Protein AF-A0A959C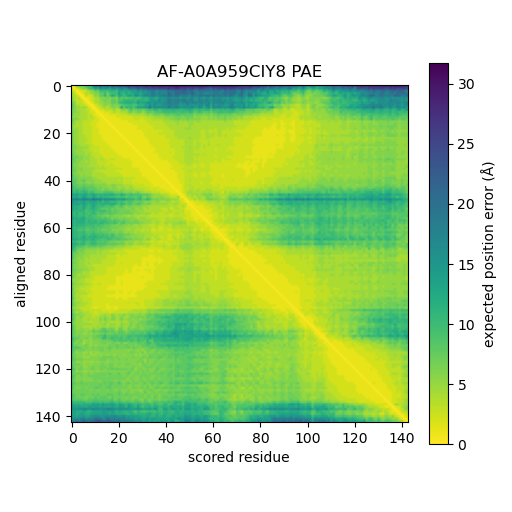IY8-F1 (afdb_monomer)

Radius of gyration: 21.18 Å; Cα contacts (8 Å, |Δi|>4): 101; chains: 1; bounding box: 53×30×53 Å

Secondary structure (DSSP, 8-state):
-HHHHHHTSS---HHHHHHHHHHHHHHHHHHHHHHHHHHHHHHHHTT--HHHHHHHHHH--TTTTT--HHHHHHHHHHHHHHHHHHHHHIIIIIS---HHHHH-SSSS--HHHHHHHHHHHHHHHHHHHHHHHHH-GGG----

pLDDT: mean 90.89, std 7.57, range [52.75, 98.38]

Solvent-accessible surface area (backbone atoms only — not comparable to full-atom values): 8042 Å² total; per-residue (Å²): 122,72,70,67,56,61,71,64,57,50,60,76,58,69,66,59,54,56,52,40,53,53,46,22,53,52,23,26,57,59,23,36,46,66,36,54,51,52,52,53,53,34,28,58,76,68,68,55,54,73,66,60,52,52,53,33,70,75,67,65,50,46,64,86,47,68,44,56,66,71,57,53,52,54,34,57,49,35,14,57,53,32,18,51,49,38,43,52,50,35,38,45,67,75,23,59,35,56,72,45,74,75,77,36,100,48,102,62,84,60,62,68,60,51,51,49,53,49,52,52,51,50,51,51,52,52,49,52,51,52,51,50,39,73,75,45,56,86,82,66,75,94,127

Structure (mmCIF, N/CA/C/O backbone):
data_AF-A0A959CIY8-F1
#
_entry.id   AF-A0A959CIY8-F1
#
loop_
_atom_site.group_PDB
_atom_site.id
_atom_site.type_symbol
_atom_site.label_atom_id
_atom_site.label_alt_id
_atom_site.label_comp_id
_atom_site.label_asym_id
_atom_site.label_entity_id
_atom_site.label_seq_id
_atom_site.pdbx_PDB_ins_code
_atom_site.Cartn_x
_atom_site.Cartn_y
_atom_site.Cartn_z
_atom_site.occupancy
_atom_site.B_iso_or_equiv
_atom_site.auth_seq_id
_atom_site.auth_comp_id
_atom_site.auth_asym_id
_atom_site.auth_atom_id
_atom_site.pdbx_PDB_model_num
ATOM 1 N N . MET A 1 1 ? -28.959 3.641 19.269 1.00 52.75 1 MET A N 1
ATOM 2 C CA . MET A 1 1 ? -27.930 4.113 20.223 1.00 52.75 1 MET A CA 1
ATOM 3 C C . MET A 1 1 ? -26.575 3.395 20.092 1.00 52.75 1 MET A C 1
ATOM 5 O O . MET A 1 1 ? -25.567 4.044 20.314 1.00 52.75 1 MET A O 1
ATOM 9 N N . ALA A 1 2 ? -26.494 2.137 19.624 1.00 68.50 2 ALA A N 1
ATOM 10 C CA . ALA A 1 2 ? -25.231 1.369 19.572 1.00 68.50 2 ALA A CA 1
ATOM 11 C C . ALA A 1 2 ? -24.117 1.886 18.616 1.00 68.50 2 ALA A C 1
ATOM 13 O O . ALA A 1 2 ? -22.948 1.572 18.821 1.00 68.50 2 ALA A O 1
ATOM 14 N N . PHE A 1 3 ? -24.437 2.670 17.576 1.00 68.19 3 PHE A N 1
ATOM 15 C CA . PHE A 1 3 ? -23.444 3.127 16.583 1.00 68.19 3 PHE A CA 1
ATOM 16 C C . PHE A 1 3 ? -22.466 4.178 17.142 1.00 68.19 3 PHE A C 1
ATOM 18 O O . PHE A 1 3 ? -21.256 4.058 16.966 1.00 68.19 3 PHE A O 1
ATOM 25 N N . PHE A 1 4 ? -22.970 5.177 17.875 1.00 77.56 4 PHE A N 1
ATOM 26 C CA . PHE A 1 4 ? -22.129 6.223 18.474 1.00 77.56 4 PHE A CA 1
ATOM 27 C C . PHE A 1 4 ? -21.267 5.698 19.630 1.00 77.56 4 PHE A C 1
ATOM 29 O O . PHE A 1 4 ? -20.167 6.195 19.864 1.00 77.56 4 PHE A O 1
ATOM 36 N N . GLU A 1 5 ? -21.728 4.659 20.327 1.00 76.31 5 GLU A N 1
ATOM 37 C CA . GLU A 1 5 ? -20.948 3.986 21.369 1.00 76.31 5 GLU A CA 1
ATOM 38 C C . GLU A 1 5 ? -19.750 3.228 20.792 1.00 76.31 5 GLU A C 1
ATOM 40 O O . GLU A 1 5 ? -18.672 3.252 21.384 1.00 76.31 5 GLU A O 1
ATOM 45 N N . ALA A 1 6 ? -19.901 2.606 19.617 1.00 74.31 6 ALA A N 1
ATOM 46 C CA . ALA A 1 6 ? -18.798 1.933 18.936 1.00 74.31 6 ALA A CA 1
ATOM 47 C C . ALA A 1 6 ? -17.659 2.910 18.588 1.00 74.31 6 ALA A C 1
ATOM 49 O O . ALA A 1 6 ? -16.490 2.589 18.800 1.00 74.31 6 ALA A O 1
ATOM 50 N N . ALA A 1 7 ? -17.993 4.132 18.155 1.00 75.50 7 ALA A N 1
ATOM 51 C CA . ALA A 1 7 ? -17.011 5.169 17.831 1.00 75.50 7 ALA A CA 1
ATOM 52 C C . ALA A 1 7 ? -16.185 5.632 19.049 1.00 75.50 7 ALA A C 1
ATOM 54 O O . ALA A 1 7 ? -15.013 5.978 18.908 1.00 75.50 7 ALA A O 1
ATOM 55 N N . ARG A 1 8 ? -16.767 5.596 20.256 1.00 80.12 8 ARG A N 1
ATOM 56 C CA . ARG A 1 8 ? -16.107 6.023 21.505 1.00 80.12 8 ARG A CA 1
ATOM 57 C C . ARG A 1 8 ? -15.214 4.955 22.142 1.00 80.12 8 ARG A C 1
ATOM 59 O O . ARG A 1 8 ? -14.574 5.239 23.150 1.00 80.12 8 ARG A O 1
ATOM 66 N N . ARG A 1 9 ? -15.140 3.743 21.582 1.00 83.38 9 ARG A N 1
ATOM 67 C CA . ARG A 1 9 ? -14.285 2.662 22.107 1.00 83.38 9 ARG A CA 1
ATOM 68 C C . ARG A 1 9 ? -12.801 2.970 21.921 1.00 83.38 9 ARG A C 1
ATOM 70 O O . ARG A 1 9 ? -12.432 3.575 20.919 1.00 83.38 9 ARG A O 1
ATOM 77 N N . GLY A 1 10 ? -11.958 2.503 22.838 1.00 85.44 10 GLY A N 1
ATOM 78 C CA . GLY A 1 10 ? -10.508 2.729 22.805 1.00 85.44 10 GLY A CA 1
ATOM 79 C C . GLY A 1 10 ? -10.105 4.166 23.145 1.00 85.44 10 GLY A C 1
ATOM 80 O O . GLY A 1 10 ? -10.934 4.987 23.538 1.00 85.44 10 GLY A O 1
ATOM 81 N N . ASP A 1 11 ? -8.820 4.469 22.986 1.00 89.38 11 ASP A N 1
ATOM 82 C CA . ASP A 1 11 ? -8.289 5.811 23.209 1.00 89.38 11 ASP A CA 1
ATOM 83 C C . ASP A 1 11 ? -8.420 6.660 21.941 1.00 89.38 11 ASP A C 1
ATOM 85 O O . ASP A 1 11 ? -7.862 6.349 20.884 1.00 89.38 11 ASP A O 1
ATOM 89 N N . ASN A 1 12 ? -9.188 7.741 22.060 1.00 89.94 12 ASN A N 1
ATOM 90 C CA . ASN A 1 12 ? -9.534 8.637 20.966 1.00 89.94 12 ASN A CA 1
ATOM 91 C C . ASN A 1 12 ? -8.913 10.032 21.131 1.00 89.94 12 ASN A C 1
ATOM 93 O O . ASN A 1 12 ? -9.428 10.995 20.564 1.00 89.94 12 ASN A O 1
ATOM 97 N N . ALA A 1 13 ? -7.821 10.166 21.893 1.00 94.31 13 ALA A N 1
ATOM 98 C CA . ALA A 1 13 ? -7.086 11.423 21.972 1.00 94.31 13 ALA A CA 1
ATOM 99 C C . ALA A 1 13 ? -6.656 11.894 20.569 1.00 94.31 13 ALA A C 1
ATOM 101 O O . ALA A 1 13 ? -6.005 11.155 19.829 1.00 94.31 13 ALA A O 1
ATOM 102 N N . PHE A 1 14 ? -6.995 13.138 20.211 1.00 94.00 14 PHE A N 1
ATOM 103 C CA . PHE A 1 14 ? -6.765 13.702 18.873 1.00 94.00 14 PHE A CA 1
ATOM 104 C C . PHE A 1 14 ? -5.316 13.529 18.387 1.00 94.00 14 PHE A C 1
ATOM 106 O O . PHE A 1 14 ? -5.079 13.107 17.259 1.00 94.00 14 PHE A O 1
ATOM 113 N N . PHE A 1 15 ? -4.337 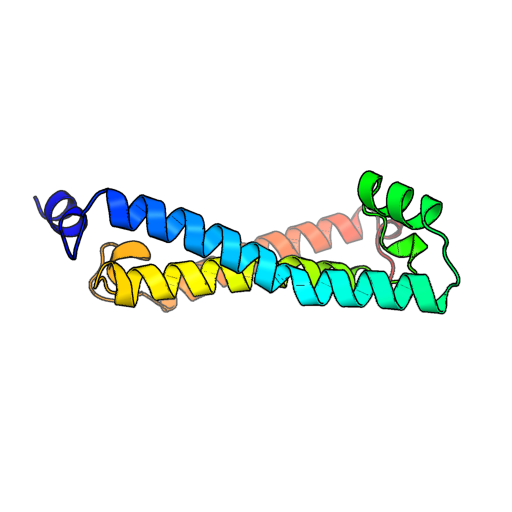13.764 19.264 1.00 96.19 15 PHE A N 1
ATOM 114 C CA . PHE A 1 15 ? -2.921 13.633 18.917 1.00 96.19 15 PHE A CA 1
ATOM 115 C C . PHE A 1 15 ? -2.522 12.209 18.484 1.00 96.19 15 PHE A C 1
ATOM 117 O O . PHE A 1 15 ? -1.646 12.056 17.637 1.00 96.19 15 PHE A O 1
ATOM 124 N N . LYS A 1 16 ? -3.190 11.157 18.983 1.00 95.50 16 LYS A N 1
ATOM 125 C CA . LYS A 1 16 ? -2.925 9.773 18.547 1.00 95.50 16 LYS A CA 1
ATOM 126 C C . LYS A 1 16 ? -3.305 9.543 17.086 1.00 95.50 16 LYS A C 1
ATOM 128 O O . LYS A 1 16 ? -2.641 8.767 16.404 1.00 95.50 16 LYS A O 1
ATOM 133 N N . TYR A 1 17 ? -4.315 10.252 16.584 1.00 95.38 17 TYR A N 1
ATOM 134 C CA . TYR A 1 17 ? -4.662 10.224 15.163 1.00 95.38 17 TYR A CA 1
ATOM 135 C C . TYR A 1 17 ? -3.583 10.894 14.316 1.00 95.38 17 TYR A C 1
ATOM 137 O O . TYR A 1 17 ? -3.165 10.321 13.315 1.00 95.38 17 TYR A O 1
ATOM 145 N N . VAL A 1 18 ? -3.073 12.052 14.749 1.00 97.88 18 VAL A N 1
ATOM 146 C CA . VAL A 1 18 ? -1.946 12.724 14.078 1.00 97.88 18 VAL A CA 1
ATOM 147 C C . VAL A 1 18 ? -0.720 11.808 14.046 1.00 97.88 18 VAL A C 1
ATOM 149 O O . VAL A 1 18 ? -0.140 11.595 12.985 1.00 97.88 18 VAL A O 1
ATOM 152 N N . LEU A 1 19 ? -0.372 11.197 15.182 1.00 97.75 19 LEU A N 1
ATOM 153 C CA . LEU A 1 19 ? 0.741 10.252 15.268 1.00 97.75 19 LEU A CA 1
ATOM 154 C C . LEU A 1 19 ? 0.534 9.031 14.360 1.00 97.75 19 LEU A C 1
ATOM 156 O O . LEU A 1 19 ? 1.473 8.606 13.697 1.00 97.75 19 LEU A O 1
ATOM 160 N N . THR A 1 20 ? -0.687 8.496 14.291 1.00 97.44 20 THR A N 1
ATOM 161 C CA . THR A 1 20 ? -1.022 7.379 13.394 1.00 97.44 20 THR A CA 1
ATOM 162 C C . THR A 1 20 ? -0.853 7.767 11.930 1.00 97.44 20 THR A C 1
ATOM 164 O O . THR A 1 20 ? -0.257 7.008 11.176 1.00 97.44 20 THR A O 1
ATOM 167 N N . ILE A 1 21 ? -1.322 8.949 11.520 1.00 98.06 21 ILE A N 1
ATOM 168 C CA . ILE A 1 21 ? -1.155 9.436 10.143 1.00 98.06 21 ILE A CA 1
ATOM 169 C C . ILE A 1 21 ? 0.333 9.532 9.792 1.00 98.06 21 ILE A C 1
ATOM 171 O O . ILE A 1 21 ? 0.754 9.007 8.763 1.00 98.06 21 ILE A O 1
ATOM 175 N N . LEU A 1 22 ? 1.141 10.134 10.670 1.00 98.38 22 LEU A N 1
ATOM 176 C CA . LEU A 1 22 ? 2.589 10.229 10.469 1.00 98.38 22 LEU A CA 1
ATOM 177 C C . LEU A 1 22 ? 3.245 8.845 10.397 1.00 98.38 22 LEU A C 1
ATOM 179 O O . LEU A 1 22 ? 4.052 8.595 9.506 1.00 98.38 22 LEU A O 1
ATOM 183 N N . ALA A 1 23 ? 2.868 7.924 11.285 1.00 98.25 23 ALA A N 1
ATOM 184 C CA . ALA A 1 23 ? 3.387 6.562 11.281 1.00 98.25 23 ALA A CA 1
ATOM 185 C C . ALA A 1 23 ? 3.037 5.818 9.983 1.00 98.25 23 ALA A C 1
ATOM 187 O O . ALA A 1 23 ? 3.900 5.162 9.408 1.00 98.25 23 ALA A O 1
ATOM 188 N N . VAL A 1 24 ? 1.805 5.946 9.484 1.00 98.31 24 VAL A N 1
ATOM 189 C CA . VAL A 1 24 ? 1.366 5.319 8.227 1.00 98.31 24 VAL A CA 1
ATOM 190 C C . VAL A 1 24 ? 2.142 5.870 7.031 1.00 98.31 24 VAL A C 1
ATOM 192 O O . VAL A 1 24 ? 2.570 5.088 6.184 1.00 98.31 24 VAL A O 1
ATOM 195 N N . ILE A 1 25 ? 2.382 7.184 6.987 1.00 98.31 25 ILE A N 1
ATOM 196 C CA . ILE A 1 25 ? 3.221 7.813 5.957 1.00 98.31 25 ILE A CA 1
ATOM 197 C C . ILE A 1 25 ? 4.641 7.231 5.999 1.00 98.31 25 ILE A C 1
ATOM 199 O O . ILE A 1 25 ? 5.163 6.811 4.968 1.00 98.31 25 ILE A O 1
ATOM 203 N N . LEU A 1 26 ? 5.248 7.126 7.186 1.00 98.31 26 LEU A N 1
ATOM 204 C CA . LEU A 1 26 ? 6.562 6.492 7.345 1.00 98.31 26 LEU A CA 1
ATOM 205 C C . LEU A 1 26 ? 6.543 5.017 6.918 1.00 98.31 26 LEU A C 1
ATOM 207 O O . LEU A 1 26 ? 7.464 4.559 6.248 1.00 98.31 26 LEU A O 1
ATOM 211 N N . GLY A 1 27 ? 5.477 4.287 7.247 1.00 98.19 27 GLY A N 1
ATOM 212 C CA . GLY A 1 27 ? 5.261 2.912 6.803 1.00 98.19 27 GLY A CA 1
ATOM 213 C C . GLY A 1 27 ? 5.226 2.783 5.282 1.00 98.19 27 GLY A C 1
ATOM 214 O O . GLY A 1 27 ? 5.861 1.883 4.735 1.00 98.19 27 GLY A O 1
ATOM 215 N N . ALA A 1 28 ? 4.550 3.705 4.592 1.00 97.88 28 ALA A N 1
ATOM 216 C CA . ALA A 1 28 ? 4.518 3.743 3.133 1.00 97.88 28 ALA A CA 1
ATOM 217 C C . ALA A 1 28 ? 5.924 3.932 2.542 1.00 97.88 28 ALA A C 1
ATOM 219 O O . ALA A 1 28 ? 6.308 3.179 1.648 1.00 97.88 28 ALA A O 1
ATOM 220 N N . PHE A 1 29 ? 6.716 4.865 3.086 1.00 97.50 29 PHE A N 1
ATOM 221 C CA . PHE A 1 29 ? 8.105 5.074 2.659 1.00 97.50 29 PHE A CA 1
ATOM 222 C C . PHE A 1 29 ? 8.980 3.839 2.895 1.00 97.50 29 PHE A C 1
ATOM 224 O O . PHE A 1 29 ? 9.737 3.447 2.011 1.00 97.50 29 PHE A O 1
ATOM 231 N N . ILE A 1 30 ? 8.841 3.175 4.048 1.00 97.62 30 ILE A N 1
ATOM 232 C CA . ILE A 1 30 ? 9.551 1.918 4.330 1.00 97.62 30 ILE A CA 1
ATOM 233 C C . ILE A 1 30 ? 9.162 0.844 3.305 1.00 97.62 30 ILE A C 1
ATOM 235 O O . ILE A 1 30 ? 10.029 0.156 2.770 1.00 97.62 30 ILE A O 1
ATOM 239 N N . GLY A 1 31 ? 7.873 0.719 2.984 1.00 97.31 31 GLY A N 1
ATOM 240 C CA . GLY A 1 31 ? 7.394 -0.244 1.993 1.00 97.31 31 GLY A CA 1
ATOM 241 C C . GLY A 1 31 ? 7.826 0.058 0.554 1.00 97.31 31 GLY A C 1
ATOM 242 O O . GLY A 1 31 ? 7.818 -0.850 -0.271 1.00 97.31 31 GLY A O 1
ATOM 243 N N . GLN A 1 32 ? 8.244 1.291 0.247 1.00 96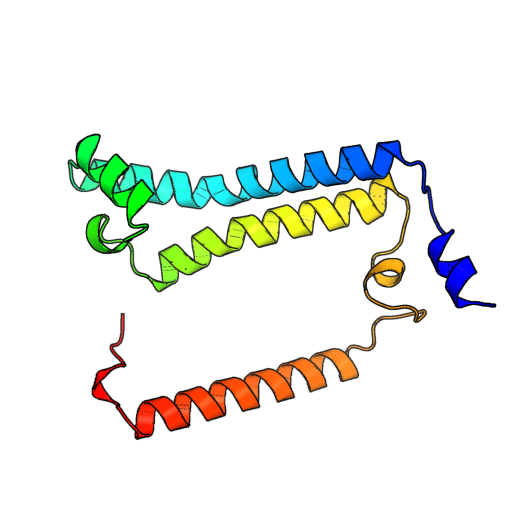.50 32 GLN A N 1
ATOM 244 C CA . GLN A 1 32 ? 8.827 1.656 -1.052 1.00 96.50 32 GLN A CA 1
ATOM 245 C C . GLN A 1 32 ? 10.315 1.297 -1.177 1.00 96.50 32 GLN A C 1
ATOM 247 O O . GLN A 1 32 ? 10.830 1.242 -2.295 1.00 96.50 32 GLN A O 1
ATOM 252 N N . VAL A 1 33 ? 11.016 1.009 -0.073 1.00 97.19 33 VAL A N 1
ATOM 253 C CA . VAL A 1 33 ? 12.456 0.691 -0.091 1.00 97.19 33 VAL A CA 1
ATOM 254 C C . VAL A 1 33 ? 12.802 -0.456 -1.057 1.00 97.19 33 VAL A C 1
ATOM 256 O O . VAL A 1 33 ? 13.731 -0.279 -1.848 1.00 97.19 33 VAL A O 1
ATOM 259 N N . PRO A 1 34 ? 12.074 -1.594 -1.093 1.00 96.81 34 PRO A N 1
ATOM 260 C CA . PRO A 1 34 ? 12.358 -2.667 -2.048 1.00 96.81 34 PRO A CA 1
ATOM 261 C C . PRO A 1 34 ? 12.282 -2.220 -3.514 1.00 96.81 34 PRO A C 1
ATOM 263 O O . PRO A 1 34 ? 13.131 -2.610 -4.315 1.00 96.81 34 PRO A O 1
ATOM 266 N N . LEU A 1 35 ? 11.308 -1.370 -3.860 1.00 95.31 35 LEU A N 1
ATOM 267 C CA . LEU A 1 35 ? 11.182 -0.807 -5.205 1.00 95.31 35 LEU A CA 1
ATOM 268 C C . LEU A 1 35 ? 12.374 0.104 -5.533 1.00 95.31 35 LEU A C 1
ATOM 270 O O . LEU A 1 35 ? 12.979 -0.045 -6.592 1.00 95.31 35 LEU A O 1
ATOM 274 N N . GLY A 1 36 ? 12.759 0.995 -4.614 1.00 93.56 36 GLY A N 1
ATOM 275 C CA . GLY A 1 36 ? 13.915 1.882 -4.795 1.00 93.56 36 GLY A CA 1
ATOM 276 C C . GLY A 1 36 ? 15.238 1.122 -4.964 1.00 93.56 36 GLY A C 1
ATOM 277 O O . GLY A 1 36 ? 16.074 1.482 -5.798 1.00 93.56 36 GLY A O 1
ATOM 278 N N . ILE A 1 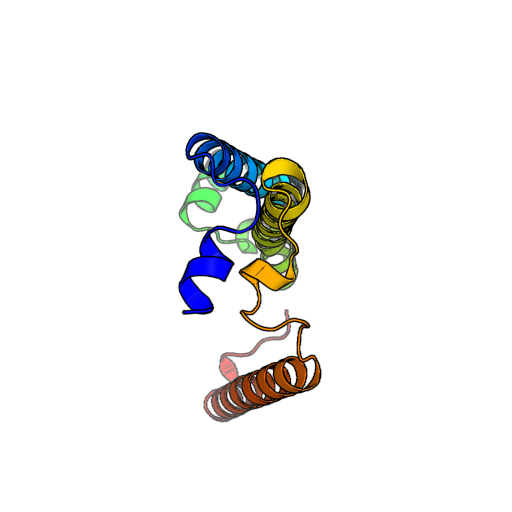37 ? 15.414 0.016 -4.235 1.00 94.81 37 ILE A N 1
ATOM 279 C CA . ILE A 1 37 ? 16.560 -0.886 -4.414 1.00 94.81 37 ILE A CA 1
ATOM 280 C C . ILE A 1 37 ? 16.510 -1.545 -5.798 1.00 94.81 37 ILE A C 1
ATOM 282 O O . ILE A 1 37 ? 17.514 -1.555 -6.506 1.00 94.81 37 ILE A O 1
ATOM 286 N N . ALA A 1 38 ? 15.355 -2.067 -6.217 1.00 94.50 38 ALA A N 1
ATOM 287 C CA . ALA A 1 38 ? 15.219 -2.710 -7.523 1.00 94.50 38 ALA A CA 1
ATOM 288 C C . ALA A 1 38 ? 15.526 -1.744 -8.679 1.00 94.50 38 ALA A C 1
ATOM 290 O O . ALA A 1 38 ? 16.272 -2.104 -9.588 1.00 94.50 38 ALA A O 1
ATOM 291 N N . VAL A 1 39 ? 15.016 -0.511 -8.606 1.00 93.25 39 VAL A N 1
ATOM 292 C CA . VAL A 1 39 ? 15.273 0.556 -9.586 1.00 93.25 39 VAL A CA 1
ATOM 293 C C . VAL A 1 39 ? 16.757 0.916 -9.635 1.00 93.25 39 VAL A C 1
ATOM 295 O O . VAL A 1 39 ? 17.349 0.924 -10.713 1.00 93.25 39 VAL A O 1
ATOM 298 N N . SER A 1 40 ? 17.387 1.162 -8.483 1.00 91.50 40 SER A N 1
ATOM 299 C CA . SER A 1 40 ? 18.800 1.566 -8.440 1.00 91.50 40 SER A CA 1
ATOM 300 C C . SER A 1 40 ? 19.741 0.464 -8.941 1.00 91.50 40 SER A C 1
ATOM 302 O O . SER A 1 40 ? 20.654 0.740 -9.720 1.00 91.50 40 SER A O 1
ATOM 304 N N . LEU A 1 41 ? 19.486 -0.799 -8.583 1.00 92.81 41 LEU A N 1
ATOM 305 C CA . LEU A 1 41 ? 20.247 -1.940 -9.098 1.00 92.81 41 LEU A CA 1
ATOM 306 C C . LEU A 1 41 ? 20.021 -2.161 -10.598 1.00 92.81 41 LEU A C 1
ATOM 308 O O . LEU A 1 41 ? 20.969 -2.490 -11.311 1.00 92.81 41 LEU A O 1
ATOM 312 N N . ALA A 1 42 ? 18.788 -2.002 -11.085 1.00 92.06 42 ALA A N 1
ATOM 313 C CA . ALA A 1 42 ? 18.475 -2.133 -12.505 1.00 92.06 42 ALA A CA 1
ATOM 314 C C . ALA A 1 42 ? 19.175 -1.050 -13.340 1.00 92.06 42 ALA A C 1
ATOM 316 O O . ALA A 1 42 ? 19.779 -1.368 -14.366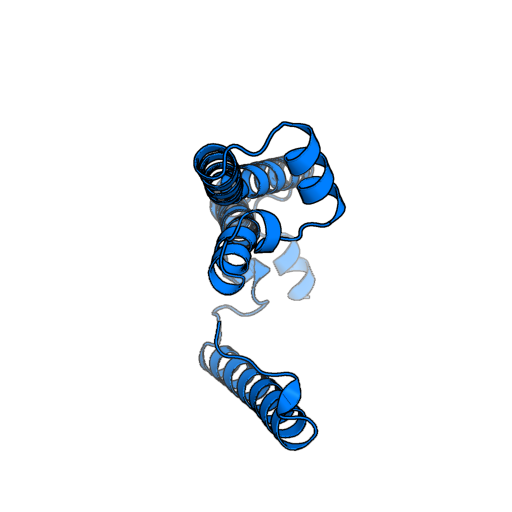 1.00 92.06 42 ALA A O 1
ATOM 317 N N . ALA A 1 43 ? 19.173 0.195 -12.858 1.00 91.19 43 ALA A N 1
ATOM 318 C CA . ALA A 1 43 ? 19.872 1.305 -13.493 1.00 91.19 43 ALA A CA 1
ATOM 319 C C . ALA A 1 43 ? 21.393 1.097 -13.512 1.00 91.19 43 ALA A C 1
ATOM 321 O O . ALA A 1 43 ? 22.015 1.206 -14.569 1.00 91.19 43 ALA A O 1
ATOM 322 N N . ALA A 1 44 ? 21.985 0.699 -12.379 1.00 90.50 44 ALA A N 1
ATOM 323 C CA . ALA A 1 44 ? 23.418 0.428 -12.280 1.00 90.50 44 ALA A CA 1
ATOM 324 C C . ALA A 1 44 ? 23.867 -0.707 -13.217 1.00 90.50 44 ALA A C 1
ATOM 326 O O . ALA A 1 44 ? 24.873 -0.574 -13.910 1.00 90.50 44 ALA A O 1
ATOM 327 N N . LYS A 1 45 ? 23.102 -1.806 -13.296 1.00 90.50 45 LYS A N 1
ATOM 328 C CA . LYS A 1 45 ? 23.398 -2.936 -14.199 1.00 90.50 45 LYS A CA 1
ATOM 329 C C . LYS A 1 45 ? 23.377 -2.551 -15.677 1.00 90.50 45 LYS A C 1
ATOM 331 O O . LYS A 1 45 ? 24.069 -3.178 -16.472 1.00 90.50 45 LYS A O 1
ATOM 336 N N . ARG A 1 46 ? 22.573 -1.553 -16.040 1.00 89.06 46 ARG A N 1
ATOM 337 C CA . ARG A 1 46 ? 22.432 -1.052 -17.412 1.00 89.06 46 ARG A CA 1
ATOM 338 C C . ARG A 1 46 ? 23.351 0.133 -17.720 1.00 89.06 46 ARG A C 1
ATOM 340 O O . ARG A 1 46 ? 23.351 0.604 -18.850 1.00 89.06 46 ARG A O 1
ATOM 347 N N . GLY A 1 47 ? 24.131 0.603 -16.742 1.00 88.00 47 GLY A N 1
ATOM 348 C CA . GLY A 1 47 ? 24.998 1.771 -16.900 1.00 88.00 47 GLY A CA 1
ATOM 349 C C . GLY A 1 47 ? 24.223 3.070 -17.134 1.00 88.00 47 GLY A C 1
ATOM 350 O O . GLY A 1 47 ? 24.748 3.983 -17.767 1.00 88.00 47 GLY A O 1
ATOM 351 N N . LEU A 1 48 ? 22.973 3.147 -16.665 1.00 86.94 48 LEU A N 1
ATOM 352 C CA . LEU A 1 48 ? 22.134 4.329 -16.841 1.00 86.94 48 LEU A CA 1
ATOM 353 C C . LEU A 1 48 ? 22.645 5.479 -15.967 1.00 86.94 48 LEU A C 1
ATOM 355 O O . LEU A 1 48 ? 22.892 5.310 -14.771 1.00 86.94 48 LEU A O 1
ATOM 359 N N . GLY A 1 49 ? 22.809 6.648 -16.586 1.00 85.69 49 GLY A N 1
ATOM 360 C CA . GLY A 1 49 ? 23.214 7.873 -15.905 1.00 85.69 49 GLY A CA 1
ATOM 361 C C . GLY A 1 49 ? 22.066 8.543 -15.132 1.00 85.69 49 GLY A C 1
ATOM 362 O O . GLY A 1 49 ? 20.916 8.106 -15.217 1.00 85.69 49 GLY A O 1
ATOM 363 N N . PRO A 1 50 ? 22.355 9.640 -14.407 1.00 84.19 50 PRO A N 1
ATOM 364 C CA . PRO A 1 50 ? 21.352 10.389 -13.647 1.00 84.19 50 PRO A CA 1
ATOM 365 C C . PRO A 1 50 ? 20.184 10.899 -14.502 1.00 84.19 50 PRO A C 1
ATOM 367 O O . PRO A 1 50 ? 19.059 10.942 -14.021 1.00 84.19 50 PRO A O 1
ATOM 370 N N . GLU A 1 51 ? 20.433 11.235 -15.770 1.00 85.62 51 GLU A N 1
ATOM 371 C CA . GLU A 1 51 ? 19.407 11.731 -16.697 1.00 85.62 51 GLU A CA 1
ATOM 372 C C . GLU A 1 51 ? 18.311 10.689 -16.958 1.00 85.62 51 GLU A C 1
ATOM 374 O O . GLU A 1 51 ? 17.129 10.990 -16.825 1.00 85.62 51 GLU A O 1
ATOM 379 N N . ALA A 1 52 ? 18.694 9.432 -17.200 1.00 81.94 52 ALA A N 1
ATOM 380 C CA . ALA A 1 52 ? 17.746 8.336 -17.403 1.00 81.94 52 ALA A CA 1
ATOM 381 C C . ALA A 1 52 ? 16.942 8.005 -16.130 1.00 81.94 52 ALA A C 1
ATOM 383 O O . ALA A 1 52 ? 15.815 7.520 -16.206 1.00 81.94 52 ALA A O 1
ATOM 384 N N . LEU A 1 53 ? 17.499 8.274 -14.942 1.00 84.81 53 LEU A N 1
ATOM 385 C CA . LEU A 1 53 ? 16.766 8.141 -13.681 1.00 84.81 53 LEU A CA 1
ATOM 386 C C . LEU A 1 53 ? 15.747 9.267 -13.479 1.00 84.81 53 LEU A C 1
ATOM 388 O O . LEU A 1 53 ? 14.692 9.010 -12.904 1.00 84.81 53 LEU A O 1
ATOM 392 N N . LEU A 1 54 ? 16.045 10.486 -13.938 1.00 86.94 54 LEU A N 1
ATOM 393 C CA . LEU A 1 54 ? 15.093 11.599 -13.920 1.00 86.94 54 LEU A CA 1
ATOM 394 C C . LEU A 1 54 ? 13.938 11.338 -14.892 1.00 86.94 54 LEU A C 1
ATOM 396 O O . LEU A 1 54 ? 12.781 11.447 -14.500 1.00 86.94 54 LEU A O 1
ATOM 400 N N . GLU A 1 55 ? 14.240 10.883 -16.109 1.00 85.62 55 GLU A N 1
ATOM 401 C CA . GLU A 1 55 ? 13.221 10.496 -17.092 1.00 85.62 55 GLU A CA 1
ATOM 402 C C . GLU A 1 55 ? 12.340 9.346 -16.576 1.00 85.62 55 GLU A C 1
ATOM 404 O O . GLU A 1 55 ? 11.115 9.371 -16.719 1.00 85.62 55 GLU A O 1
ATOM 409 N N . PHE A 1 56 ? 12.935 8.358 -15.898 1.00 88.12 56 PHE A N 1
ATOM 410 C CA . PHE A 1 56 ? 12.175 7.310 -15.220 1.00 88.12 56 PHE A CA 1
ATOM 411 C C . PHE A 1 56 ? 11.276 7.867 -14.103 1.00 88.12 56 PHE A C 1
ATOM 413 O O . PHE A 1 56 ? 10.151 7.405 -13.951 1.00 88.12 56 PHE A O 1
ATOM 420 N N . GLN A 1 57 ? 11.729 8.850 -13.322 1.00 87.25 57 GLN A N 1
ATOM 421 C CA . GLN A 1 57 ? 10.902 9.457 -12.270 1.00 87.25 57 GLN A CA 1
ATOM 422 C C . GLN A 1 57 ? 9.700 10.228 -12.831 1.00 87.25 57 GLN A C 1
ATOM 424 O O . GLN A 1 57 ? 8.655 10.264 -12.183 1.00 87.25 57 GLN A O 1
ATOM 429 N N . GLU A 1 58 ? 9.828 10.820 -14.018 1.00 88.00 58 GLU A N 1
ATOM 430 C CA . GLU A 1 58 ? 8.738 11.542 -14.682 1.00 88.00 58 GLU A CA 1
ATOM 431 C C . GLU A 1 58 ? 7.751 10.599 -15.380 1.00 88.00 58 GLU A C 1
ATOM 433 O O . GLU A 1 58 ? 6.537 10.779 -15.277 1.00 88.00 58 GLU A O 1
ATOM 438 N N . SER A 1 59 ? 8.264 9.583 -16.077 1.00 88.69 59 SER A N 1
ATOM 439 C CA . SER A 1 59 ? 7.452 8.651 -16.870 1.00 88.69 59 SER A CA 1
ATOM 440 C C . SER A 1 59 ? 6.908 7.469 -16.068 1.00 88.69 59 SER A C 1
ATOM 442 O O . SER A 1 59 ? 5.878 6.903 -16.431 1.00 88.69 59 SER A O 1
ATOM 444 N N . MET A 1 60 ? 7.602 7.070 -14.995 1.00 88.19 60 MET A N 1
ATOM 445 C CA . MET A 1 60 ? 7.408 5.801 -14.284 1.00 88.19 60 MET A CA 1
ATOM 446 C C . MET A 1 60 ? 7.454 4.576 -15.215 1.00 88.19 60 MET A C 1
ATOM 448 O O . MET A 1 60 ? 6.885 3.525 -14.905 1.00 88.19 60 MET A O 1
ATOM 452 N N . ASP A 1 61 ? 8.153 4.688 -16.351 1.00 89.00 61 ASP A N 1
ATOM 453 C CA . ASP A 1 61 ? 8.281 3.604 -17.319 1.00 89.00 61 ASP A CA 1
ATOM 454 C C . ASP A 1 61 ? 9.380 2.612 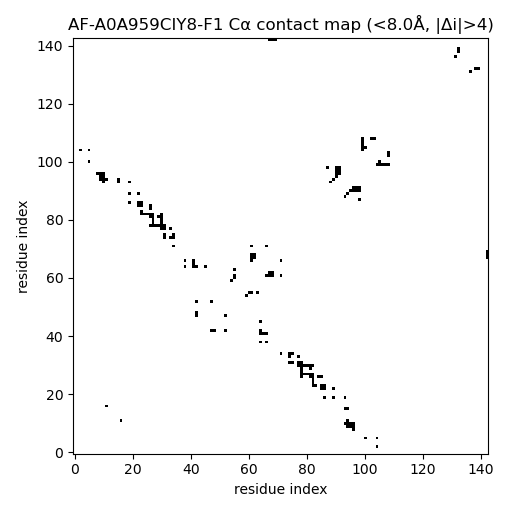-16.903 1.00 89.00 61 ASP A C 1
ATOM 456 O O . ASP A 1 61 ? 10.575 2.765 -17.172 1.00 89.00 61 ASP A O 1
ATOM 460 N N . PHE A 1 62 ? 8.954 1.536 -16.245 1.00 89.25 62 PHE A N 1
ATOM 461 C CA . PHE A 1 62 ? 9.828 0.455 -15.790 1.00 89.25 62 PHE A CA 1
ATOM 462 C C . PHE A 1 62 ? 10.507 -0.323 -16.930 1.00 89.25 62 PHE A C 1
ATOM 464 O O . PHE A 1 62 ? 11.489 -1.031 -16.672 1.00 89.25 62 PHE A O 1
ATOM 471 N N . SER A 1 63 ? 10.041 -0.186 -18.178 1.00 85.12 63 SER A N 1
ATOM 472 C CA . SER A 1 63 ? 10.638 -0.861 -19.334 1.00 85.12 63 SER A CA 1
ATOM 473 C C . SER A 1 63 ? 12.030 -0.317 -19.674 1.00 85.12 63 SER A C 1
ATOM 475 O O . SER A 1 63 ? 12.913 -1.097 -20.039 1.00 85.12 63 SER A O 1
ATOM 477 N N . VAL A 1 64 ? 12.283 0.976 -19.429 1.00 85.75 64 VAL A N 1
ATOM 478 C CA . VAL A 1 64 ? 13.598 1.625 -19.600 1.00 85.75 64 VAL A CA 1
ATOM 479 C C . VAL A 1 64 ? 14.643 0.998 -18.669 1.00 85.75 64 VAL A C 1
ATOM 481 O O . VAL A 1 64 ? 15.802 0.787 -19.030 1.00 85.75 64 VAL A O 1
ATOM 484 N N . LEU A 1 65 ? 14.207 0.603 -17.472 1.00 87.31 65 LEU A N 1
ATOM 485 C CA . LEU A 1 65 ? 15.019 -0.120 -16.494 1.00 87.31 65 LEU A CA 1
ATOM 486 C C . LEU A 1 65 ? 15.082 -1.625 -16.777 1.00 87.31 65 LEU A C 1
ATOM 488 O O . LEU A 1 65 ? 15.806 -2.346 -16.087 1.00 87.31 65 LEU A O 1
ATOM 492 N N . GLY A 1 66 ? 14.321 -2.106 -17.766 1.00 86.44 66 GLY A N 1
ATOM 493 C CA . GLY A 1 66 ? 14.059 -3.508 -18.075 1.00 86.44 66 GLY A CA 1
ATOM 494 C C . GLY A 1 66 ? 13.620 -4.323 -16.866 1.00 86.44 66 GLY A C 1
ATOM 495 O O . GLY A 1 66 ? 14.075 -5.456 -16.692 1.00 86.44 66 GLY A O 1
ATOM 496 N N . LEU A 1 67 ? 12.790 -3.719 -16.015 1.00 89.19 67 LEU A N 1
ATOM 497 C CA . LEU A 1 67 ? 12.057 -4.407 -14.963 1.00 89.19 67 LEU A CA 1
ATOM 498 C C . LEU A 1 67 ? 10.738 -4.906 -15.556 1.00 89.19 67 LEU A C 1
ATOM 500 O O . LEU A 1 67 ? 10.001 -4.139 -16.170 1.00 89.19 67 LEU A O 1
ATOM 504 N N . GLY A 1 68 ? 10.432 -6.191 -15.371 1.00 89.50 68 GLY A N 1
ATOM 505 C CA . GLY A 1 68 ? 9.149 -6.742 -15.809 1.00 89.50 68 GLY A CA 1
ATOM 506 C C . GLY A 1 68 ? 7.986 -6.047 -15.094 1.00 89.50 68 GLY A C 1
ATOM 507 O O . GLY A 1 68 ? 8.045 -5.856 -13.876 1.00 89.50 68 GLY A O 1
ATOM 508 N N . SER A 1 69 ? 6.927 -5.702 -15.832 1.00 87.44 69 SER A N 1
ATOM 509 C CA . SER A 1 69 ? 5.790 -4.926 -15.308 1.00 87.44 69 SER A CA 1
ATOM 510 C C . SER A 1 69 ? 5.159 -5.576 -14.074 1.00 87.44 69 SER A C 1
ATOM 512 O O . SER A 1 69 ? 4.918 -4.914 -13.068 1.00 87.44 69 SER A O 1
ATOM 514 N N . ASN A 1 70 ? 5.004 -6.904 -14.088 1.00 90.44 70 ASN A N 1
ATOM 515 C CA . ASN A 1 70 ? 4.444 -7.660 -12.965 1.00 90.44 70 ASN A CA 1
ATOM 516 C C . ASN A 1 70 ? 5.283 -7.528 -11.684 1.00 90.44 70 ASN A C 1
ATOM 518 O O . ASN A 1 70 ? 4.737 -7.390 -10.589 1.00 90.44 70 ASN A O 1
ATOM 522 N N . LEU A 1 71 ? 6.615 -7.547 -11.812 1.00 92.50 71 LEU A N 1
ATOM 523 C CA . LEU A 1 71 ? 7.513 -7.363 -10.674 1.00 92.50 71 LEU A CA 1
ATOM 524 C C . LEU A 1 71 ? 7.474 -5.914 -10.182 1.00 92.50 71 LEU A C 1
ATOM 526 O O . LEU A 1 71 ? 7.399 -5.688 -8.977 1.00 92.50 71 LEU A O 1
ATOM 530 N N . ALA A 1 72 ? 7.499 -4.943 -11.097 1.00 92.69 72 ALA A N 1
ATOM 531 C CA . ALA A 1 72 ? 7.395 -3.529 -10.752 1.00 92.69 72 ALA A CA 1
ATOM 532 C C . ALA A 1 72 ? 6.087 -3.230 -10.000 1.00 92.69 72 ALA A C 1
ATOM 534 O O . ALA A 1 72 ? 6.118 -2.609 -8.936 1.00 92.69 72 ALA A O 1
ATOM 535 N N . LEU A 1 73 ? 4.961 -3.757 -10.490 1.00 92.94 73 LEU A N 1
ATOM 536 C CA . LEU A 1 73 ? 3.654 -3.658 -9.847 1.00 92.94 73 LEU A CA 1
ATOM 537 C C . LEU A 1 73 ? 3.666 -4.293 -8.452 1.00 92.94 73 LEU A C 1
ATOM 539 O O . LEU A 1 73 ? 3.247 -3.658 -7.487 1.00 92.94 73 LEU A O 1
ATOM 543 N N . LEU A 1 74 ? 4.189 -5.517 -8.316 1.00 95.81 74 LEU A N 1
ATOM 544 C CA . LEU A 1 74 ? 4.294 -6.197 -7.022 1.00 95.81 74 LEU A CA 1
ATOM 545 C C . LEU A 1 74 ? 5.084 -5.361 -6.006 1.00 95.81 74 LEU A C 1
ATOM 547 O O . LEU A 1 74 ? 4.632 -5.169 -4.878 1.00 95.81 74 LEU A O 1
ATOM 551 N N . LEU A 1 75 ? 6.253 -4.854 -6.405 1.00 96.00 75 LEU A N 1
ATOM 552 C CA . LEU A 1 75 ? 7.118 -4.050 -5.543 1.00 96.00 75 LEU A CA 1
ATOM 553 C C . LEU A 1 75 ? 6.478 -2.704 -5.183 1.00 96.00 75 LEU A C 1
ATOM 555 O O . LEU A 1 75 ? 6.613 -2.250 -4.048 1.00 96.00 75 LEU A O 1
ATOM 559 N N . MET A 1 76 ? 5.737 -2.091 -6.107 1.00 95.06 76 MET A N 1
ATOM 560 C CA . MET A 1 76 ? 4.968 -0.874 -5.844 1.00 95.06 76 MET A CA 1
ATOM 561 C C . MET A 1 76 ? 3.869 -1.111 -4.799 1.00 95.06 76 MET A C 1
ATOM 563 O O . MET A 1 76 ? 3.683 -0.292 -3.892 1.00 95.06 76 MET A O 1
ATOM 567 N N . LEU A 1 77 ? 3.184 -2.257 -4.875 1.00 96.94 77 LEU A N 1
ATOM 568 C CA . LEU A 1 77 ? 2.119 -2.626 -3.941 1.00 96.94 77 LEU A CA 1
ATOM 569 C C . LEU A 1 77 ? 2.616 -2.831 -2.499 1.00 96.94 77 LEU A C 1
ATOM 571 O O . LEU A 1 77 ? 1.837 -2.647 -1.560 1.00 96.94 77 LEU A O 1
ATOM 575 N N . LEU A 1 78 ? 3.904 -3.135 -2.289 1.00 97.62 78 LEU A N 1
ATOM 576 C CA . LEU A 1 78 ? 4.477 -3.291 -0.944 1.00 97.62 78 LEU A CA 1
ATOM 577 C C . LEU A 1 78 ? 4.384 -2.014 -0.096 1.00 97.62 78 LEU A C 1
ATOM 579 O O . LEU A 1 78 ? 4.241 -2.112 1.124 1.00 97.62 78 LEU A O 1
ATOM 583 N N . SER A 1 79 ? 4.388 -0.831 -0.718 1.00 97.06 79 SER A N 1
ATOM 584 C CA . SER A 1 79 ? 4.172 0.442 -0.015 1.00 97.06 79 SER A CA 1
ATOM 585 C C . SER A 1 79 ? 2.820 0.480 0.706 1.00 97.06 79 SER A C 1
ATOM 587 O O . SER A 1 79 ? 2.744 0.825 1.887 1.00 97.06 79 SER A O 1
ATOM 589 N N . PHE A 1 80 ? 1.763 0.026 0.033 1.00 97.19 80 PHE A N 1
ATOM 590 C CA . PHE A 1 80 ? 0.415 -0.044 0.587 1.00 97.19 80 PHE A CA 1
ATOM 591 C C . PHE A 1 80 ? 0.297 -1.129 1.655 1.00 97.19 80 PHE A C 1
ATOM 593 O O . PHE A 1 80 ? -0.352 -0.911 2.677 1.00 97.19 80 PHE A O 1
ATOM 600 N N . VAL A 1 81 ? 0.956 -2.277 1.461 1.00 97.88 81 VAL A N 1
ATOM 601 C CA . VAL A 1 81 ? 0.989 -3.357 2.461 1.00 97.88 81 VAL A CA 1
ATOM 602 C C . VAL A 1 81 ? 1.657 -2.878 3.750 1.00 97.88 81 VAL A C 1
ATOM 604 O O . VAL A 1 81 ? 1.114 -3.088 4.835 1.00 97.88 81 VAL A O 1
ATOM 607 N N . ALA A 1 82 ? 2.798 -2.196 3.648 1.00 98.19 82 ALA A N 1
ATOM 608 C CA . ALA A 1 82 ? 3.504 -1.652 4.803 1.00 98.19 82 ALA A CA 1
ATOM 609 C C . ALA A 1 82 ? 2.685 -0.559 5.510 1.00 98.19 82 ALA A C 1
ATOM 611 O O . ALA A 1 82 ? 2.519 -0.612 6.729 1.00 98.19 82 ALA A O 1
ATOM 612 N N . ALA A 1 83 ? 2.108 0.382 4.756 1.00 98.06 83 ALA A N 1
ATOM 613 C CA . ALA A 1 83 ? 1.236 1.430 5.287 1.00 98.06 83 ALA A CA 1
ATOM 614 C C . ALA A 1 83 ? 0.022 0.849 6.036 1.00 98.06 83 ALA A C 1
ATOM 616 O O . ALA A 1 83 ? -0.283 1.262 7.158 1.00 98.06 83 ALA A O 1
ATOM 617 N N . LEU A 1 84 ? -0.637 -0.157 5.451 1.00 96.56 84 LEU A N 1
ATOM 618 C CA . LEU A 1 84 ? -1.757 -0.863 6.069 1.00 96.56 84 LEU A CA 1
ATOM 619 C C . LEU A 1 84 ? -1.316 -1.617 7.329 1.00 96.56 84 LEU A C 1
ATOM 621 O O . LEU A 1 84 ? -2.003 -1.566 8.348 1.00 96.56 84 LEU A O 1
ATOM 625 N N . GLY A 1 85 ? -0.159 -2.280 7.288 1.00 97.12 85 GLY A N 1
ATOM 626 C CA . GLY A 1 85 ? 0.428 -2.951 8.445 1.00 97.12 85 GLY A CA 1
ATOM 627 C C . GLY A 1 85 ? 0.656 -1.987 9.609 1.00 97.12 85 GLY A C 1
ATOM 628 O O . GLY A 1 85 ? 0.211 -2.256 10.724 1.00 97.12 85 GLY A O 1
ATOM 629 N N . VAL A 1 86 ? 1.265 -0.827 9.347 1.00 97.94 86 VAL A N 1
ATOM 630 C CA . VAL A 1 86 ? 1.470 0.210 10.369 1.00 97.94 86 VAL A CA 1
ATOM 631 C C . VAL A 1 86 ? 0.141 0.743 10.900 1.00 97.94 86 VAL A C 1
ATOM 633 O O . VAL A 1 86 ? -0.009 0.867 12.115 1.00 97.94 86 VAL A O 1
ATOM 636 N N . LEU A 1 87 ? -0.852 0.978 10.035 1.00 96.50 87 LEU A N 1
ATOM 637 C CA . LEU A 1 87 ? -2.193 1.370 10.471 1.00 96.50 87 LEU A CA 1
ATOM 638 C C . LEU A 1 87 ? -2.773 0.345 11.455 1.00 96.50 87 LEU A C 1
ATOM 640 O O . LEU A 1 87 ? -3.227 0.725 12.533 1.00 96.50 87 LEU A O 1
ATOM 644 N N . PHE A 1 88 ? -2.718 -0.949 11.127 1.00 95.62 88 PHE A N 1
ATOM 645 C CA . PHE A 1 88 ? -3.185 -2.006 12.025 1.00 95.62 88 PHE A CA 1
ATOM 646 C C . PHE A 1 88 ? -2.438 -1.998 13.362 1.00 95.62 88 PHE A C 1
ATOM 648 O O . PHE A 1 88 ? -3.078 -2.088 14.410 1.00 95.62 88 PHE A O 1
ATOM 655 N N . LEU A 1 89 ? -1.112 -1.837 13.355 1.00 96.50 89 LEU A N 1
ATOM 656 C CA . LEU A 1 89 ? -0.322 -1.753 14.586 1.00 96.50 89 LEU A CA 1
ATOM 657 C C . LEU A 1 89 ? -0.730 -0.545 15.442 1.00 96.50 89 LEU A C 1
ATOM 659 O O . LEU A 1 89 ? -0.964 -0.698 16.639 1.00 96.50 89 LEU A O 1
ATOM 663 N N . CYS A 1 90 ? -0.889 0.641 14.853 1.00 96.31 90 CYS A N 1
ATOM 664 C CA . CYS A 1 90 ? -1.348 1.827 15.580 1.00 96.31 90 CYS A CA 1
ATOM 665 C C . CYS A 1 90 ? -2.755 1.625 16.159 1.00 96.31 90 CYS A C 1
ATOM 667 O O . CYS A 1 90 ? -3.021 1.968 17.310 1.00 96.31 90 CYS A O 1
ATOM 669 N N . VAL A 1 91 ? -3.662 1.014 15.405 1.00 94.25 91 VAL A N 1
ATOM 670 C CA . VAL A 1 91 ? -5.019 0.718 15.878 1.00 94.25 91 VAL A CA 1
ATOM 671 C C . VAL A 1 91 ? -4.994 -0.213 17.091 1.00 94.25 91 VAL A C 1
ATOM 673 O O . VAL A 1 91 ? -5.653 0.075 18.093 1.00 94.25 91 VAL A O 1
ATOM 676 N N . LEU A 1 92 ? -4.214 -1.296 17.017 1.00 93.44 92 LEU A N 1
ATOM 677 C CA . LEU A 1 92 ? -4.119 -2.287 18.088 1.00 93.44 92 LEU A CA 1
ATOM 678 C C . LEU A 1 92 ? -3.408 -1.731 19.326 1.00 93.44 92 LEU A C 1
ATOM 680 O O . LEU A 1 92 ? -3.897 -1.914 20.439 1.00 93.44 92 LEU A O 1
ATOM 684 N N . PHE A 1 93 ? -2.276 -1.050 19.146 1.00 94.94 93 PHE A N 1
ATOM 685 C CA . PHE A 1 93 ? -1.380 -0.689 20.249 1.00 94.94 93 PHE A CA 1
ATOM 686 C C . PHE A 1 93 ? -1.503 0.767 20.698 1.00 94.94 93 PHE A C 1
ATOM 688 O O . PHE A 1 93 ? -1.513 1.034 21.896 1.00 94.94 93 PHE A O 1
ATOM 695 N N . LEU A 1 94 ? -1.624 1.722 19.771 1.00 94.88 94 LEU A N 1
ATOM 696 C CA . LEU A 1 94 ? -1.711 3.144 20.121 1.00 94.88 94 LEU A CA 1
ATOM 697 C C . LEU A 1 94 ? -3.126 3.521 20.577 1.00 94.88 94 LEU A C 1
ATOM 699 O O . LEU A 1 94 ? -3.293 4.232 21.572 1.00 94.88 94 LEU A O 1
ATOM 703 N N . HIS A 1 95 ? -4.140 3.030 19.864 1.00 94.06 95 HIS A N 1
ATOM 704 C CA . HIS A 1 95 ? -5.547 3.301 20.163 1.00 94.06 95 HIS A CA 1
ATOM 705 C C . HIS A 1 95 ? -6.200 2.241 21.061 1.00 94.06 95 HIS A C 1
ATOM 707 O O . HIS A 1 95 ? -7.285 2.486 21.591 1.00 94.06 95 HIS A O 1
ATOM 713 N N . GLY A 1 96 ? -5.572 1.073 21.244 1.00 92.19 96 GLY A N 1
ATOM 714 C CA . GLY A 1 96 ? -6.127 -0.015 22.057 1.00 92.19 96 GLY A CA 1
ATOM 715 C C . GLY A 1 96 ? -7.446 -0.572 21.508 1.00 92.19 96 GLY A C 1
ATOM 716 O O . GLY A 1 96 ? -8.277 -1.059 22.274 1.00 92.19 96 GLY A O 1
ATOM 717 N N . LYS A 1 97 ? -7.681 -0.443 20.196 1.00 90.62 97 LYS A N 1
ATOM 718 C CA . LYS A 1 97 ? -8.894 -0.916 19.515 1.00 90.62 97 LYS A CA 1
ATOM 719 C C . LYS A 1 97 ? -8.652 -2.292 18.909 1.00 90.62 97 LYS A C 1
ATOM 721 O O . LYS A 1 97 ? -7.531 -2.660 18.562 1.00 90.62 97 LYS A O 1
ATOM 726 N N . ARG A 1 98 ? -9.718 -3.067 18.730 1.00 88.12 98 ARG A N 1
ATOM 727 C CA . ARG A 1 98 ? -9.640 -4.335 17.996 1.00 88.12 98 ARG A CA 1
ATOM 728 C C . ARG A 1 98 ? -9.735 -4.053 16.501 1.00 88.12 98 ARG A C 1
ATOM 730 O O . ARG A 1 98 ? -10.460 -3.156 16.086 1.00 88.12 98 ARG A O 1
ATOM 737 N N . ALA A 1 99 ? -9.093 -4.881 15.676 1.00 84.69 99 ALA A N 1
ATOM 738 C CA . ALA A 1 99 ? -9.222 -4.807 14.215 1.00 84.69 99 ALA A CA 1
ATOM 739 C C . ALA A 1 99 ? -10.692 -4.826 13.754 1.00 84.69 99 ALA A C 1
ATOM 741 O O . ALA A 1 99 ? -11.077 -4.119 12.825 1.00 84.69 99 ALA A O 1
ATOM 742 N N . THR A 1 100 ? -11.536 -5.596 14.448 1.00 85.25 100 THR A N 1
ATOM 743 C CA . THR A 1 100 ? -12.975 -5.649 14.182 1.00 85.25 100 THR A CA 1
ATOM 744 C C . THR A 1 100 ? -13.645 -4.296 14.344 1.00 85.25 100 THR A C 1
ATOM 746 O O . THR A 1 100 ? -14.493 -4.001 13.524 1.00 85.25 100 THR A O 1
ATOM 749 N N . ASP A 1 101 ? -13.239 -3.456 15.303 1.00 83.69 101 ASP A N 1
ATOM 750 C CA . ASP A 1 101 ? -13.893 -2.164 15.568 1.00 83.69 101 ASP A CA 1
ATOM 751 C C . ASP A 1 101 ? -13.795 -1.193 14.376 1.00 83.69 101 ASP A C 1
ATOM 753 O O . ASP A 1 101 ? -14.592 -0.263 14.275 1.00 83.69 101 ASP A O 1
ATOM 757 N N . ILE A 1 102 ? -12.834 -1.415 13.472 1.00 84.06 102 ILE A N 1
ATOM 758 C CA . ILE A 1 102 ? -12.633 -0.616 12.255 1.00 84.06 102 ILE A CA 1
ATOM 759 C C . ILE A 1 102 ? -13.165 -1.339 11.020 1.00 84.06 102 ILE A C 1
ATOM 761 O O . ILE A 1 102 ? -13.800 -0.726 10.167 1.00 84.06 102 ILE A O 1
ATOM 765 N N . LEU A 1 103 ? -12.930 -2.649 10.917 1.00 85.50 103 LEU A N 1
ATOM 766 C CA . LEU A 1 103 ? -13.332 -3.424 9.744 1.00 85.50 103 LEU A CA 1
ATOM 767 C C . LEU A 1 103 ? -14.844 -3.687 9.694 1.00 85.50 103 LEU A C 1
ATOM 769 O O . LEU A 1 103 ? -15.403 -3.878 8.615 1.00 85.50 103 LEU A O 1
ATOM 773 N N . THR A 1 104 ? -15.527 -3.750 10.841 1.00 84.56 104 THR A N 1
ATOM 774 C CA . THR A 1 104 ? -16.966 -4.026 10.891 1.00 84.56 104 THR A CA 1
ATOM 775 C C . THR A 1 104 ? -17.625 -3.562 12.194 1.00 84.56 104 THR A C 1
ATOM 777 O O . THR A 1 104 ? -17.112 -3.755 13.284 1.00 84.56 104 THR A O 1
ATOM 780 N N . GLY A 1 105 ? -18.859 -3.058 12.134 1.00 79.69 105 GLY A N 1
ATOM 781 C CA . GLY A 1 105 ? -19.644 -2.780 13.350 1.00 79.69 105 GLY A CA 1
ATOM 782 C C . GLY A 1 105 ? -20.112 -4.032 14.118 1.00 79.69 105 GLY A C 1
ATOM 783 O O . GLY A 1 105 ? -20.860 -3.912 15.086 1.00 79.69 105 GLY A O 1
ATOM 784 N N . ARG A 1 106 ? -19.749 -5.242 13.666 1.00 81.88 106 ARG A N 1
ATOM 785 C CA . ARG A 1 106 ? -20.199 -6.526 14.228 1.00 81.88 106 ARG A CA 1
ATOM 786 C C . ARG A 1 106 ? -19.179 -7.112 15.216 1.00 81.88 106 ARG A C 1
ATOM 788 O O . ARG A 1 106 ? -17.990 -6.830 15.107 1.00 81.88 106 ARG A O 1
ATOM 795 N N . PRO A 1 107 ? -19.597 -8.017 16.126 1.00 82.62 107 PRO A N 1
ATOM 796 C CA . PRO A 1 107 ? -18.686 -8.639 17.094 1.00 82.62 107 PRO A CA 1
ATOM 797 C C . PRO A 1 107 ? -17.548 -9.451 16.463 1.00 82.62 107 PRO A C 1
ATOM 799 O O . PRO A 1 107 ? -16.525 -9.682 17.104 1.00 82.62 107 PRO A O 1
ATOM 802 N N . ARG A 1 108 ? -17.753 -9.952 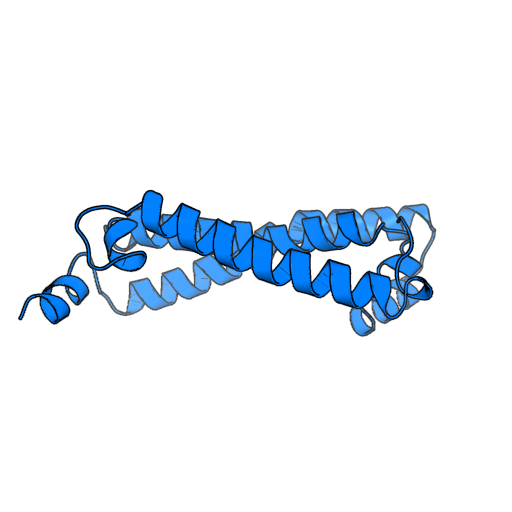15.238 1.00 86.12 108 ARG A N 1
ATOM 803 C CA . ARG A 1 108 ? -16.805 -10.781 14.491 1.00 86.12 108 ARG A CA 1
ATOM 804 C C . ARG A 1 108 ? -16.924 -10.494 13.002 1.00 86.12 108 ARG A C 1
ATOM 806 O O . ARG A 1 108 ? -17.999 -10.138 12.515 1.00 86.12 108 ARG A O 1
ATOM 813 N N . LEU A 1 109 ? -15.817 -10.696 12.297 1.00 88.00 109 LEU A N 1
ATOM 814 C CA . LEU A 1 109 ? -15.769 -10.619 10.846 1.00 88.00 109 LEU A CA 1
ATOM 815 C C . LEU A 1 109 ? -16.480 -11.835 10.234 1.00 88.00 109 LEU A C 1
ATOM 817 O O . LEU A 1 109 ? -16.230 -12.978 10.618 1.00 88.00 109 LEU A O 1
ATOM 821 N N . ASP A 1 110 ? -17.390 -11.575 9.298 1.00 91.94 110 ASP A N 1
ATOM 822 C CA . ASP A 1 110 ? -18.134 -12.608 8.581 1.00 91.94 110 ASP A CA 1
ATOM 823 C C . ASP A 1 110 ? -17.344 -13.043 7.341 1.00 91.94 110 ASP A C 1
ATOM 825 O O . ASP A 1 110 ? -17.460 -12.459 6.262 1.00 91.94 110 ASP A O 1
ATOM 829 N N . TRP A 1 111 ? -16.516 -14.074 7.510 1.00 92.06 111 TRP A N 1
ATOM 830 C CA . TRP A 1 111 ? -15.676 -14.616 6.441 1.00 92.06 111 TRP A CA 1
ATOM 831 C C . TRP A 1 111 ? -16.472 -15.145 5.248 1.00 92.06 111 TRP A C 1
ATOM 833 O O . TRP A 1 111 ? -15.975 -15.087 4.126 1.00 92.06 111 TRP A O 1
ATOM 843 N N . ARG A 1 112 ? -17.715 -15.606 5.450 1.00 95.06 112 ARG A N 1
ATOM 844 C CA . ARG A 1 112 ? -18.570 -16.049 4.338 1.00 95.06 112 ARG A CA 1
ATOM 845 C C . ARG A 1 112 ? -18.950 -14.868 3.458 1.00 95.06 112 ARG A C 1
ATOM 847 O O . ARG A 1 112 ? -18.884 -14.971 2.239 1.00 95.06 112 ARG A O 1
ATOM 854 N N . ARG A 1 113 ? -19.291 -13.732 4.072 1.00 91.00 113 ARG A N 1
ATOM 855 C CA . ARG A 1 113 ? -19.577 -12.493 3.340 1.00 91.00 113 ARG A CA 1
ATOM 856 C C . ARG A 1 113 ? -18.342 -11.970 2.606 1.00 91.00 113 ARG A C 1
ATOM 858 O O . ARG A 1 113 ? -18.474 -11.547 1.463 1.00 91.00 113 ARG A O 1
ATOM 865 N N . VAL A 1 114 ? -17.167 -12.013 3.235 1.00 93.00 114 VAL A N 1
ATOM 866 C CA . VAL A 1 114 ? -15.912 -11.588 2.589 1.00 93.00 114 VAL A CA 1
ATOM 867 C C . VAL A 1 114 ? -15.583 -12.478 1.393 1.00 93.00 114 VAL A C 1
ATOM 869 O O . VAL A 1 114 ? -15.335 -11.957 0.312 1.00 93.00 114 VAL A O 1
ATOM 872 N N . ALA A 1 115 ? -15.654 -13.802 1.552 1.00 95.94 115 ALA A N 1
ATOM 873 C CA . ALA A 1 115 ? -15.405 -14.741 0.462 1.00 95.94 115 ALA A CA 1
ATOM 874 C C . ALA A 1 115 ? -16.415 -14.578 -0.683 1.00 95.94 115 ALA A C 1
ATOM 876 O O . ALA A 1 115 ? -16.019 -14.582 -1.844 1.00 95.94 115 ALA A O 1
ATOM 877 N N . PHE A 1 116 ? -17.699 -14.372 -0.370 1.00 96.81 116 PHE A N 1
ATOM 878 C CA . PHE A 1 116 ? -18.722 -14.097 -1.378 1.00 96.81 116 PHE A CA 1
ATOM 879 C C . PHE A 1 116 ? -18.435 -12.803 -2.148 1.00 96.81 116 PHE A C 1
ATOM 881 O O . PHE A 1 116 ? -18.458 -12.812 -3.373 1.00 96.81 116 PHE A O 1
ATOM 888 N N . ALA A 1 117 ? -18.129 -11.705 -1.447 1.00 95.44 117 ALA A N 1
ATOM 889 C CA . ALA A 1 117 ? -17.821 -10.425 -2.083 1.00 95.44 117 ALA A CA 1
ATOM 890 C C . ALA A 1 117 ? -16.556 -10.509 -2.949 1.00 95.44 117 ALA A C 1
ATOM 892 O O . ALA A 1 117 ? -16.556 -10.019 -4.075 1.00 95.44 117 ALA A O 1
ATOM 893 N N . PHE A 1 118 ? -15.512 -11.176 -2.450 1.00 96.25 118 PHE A N 1
ATOM 894 C CA . PHE A 1 118 ? -14.289 -11.428 -3.205 1.00 96.25 118 PHE A CA 1
ATOM 895 C C . PHE A 1 118 ? -14.565 -12.256 -4.461 1.00 96.25 118 PHE A C 1
ATOM 897 O O . PHE A 1 118 ? -14.185 -11.839 -5.545 1.00 96.25 118 PHE A O 1
ATOM 904 N N . ALA A 1 119 ? -15.260 -13.391 -4.338 1.00 97.56 119 ALA A N 1
ATOM 905 C CA . ALA A 1 119 ? -15.553 -14.267 -5.469 1.00 97.56 119 ALA A CA 1
ATOM 906 C C . ALA A 1 119 ? -16.447 -13.583 -6.510 1.00 97.56 119 ALA A C 1
ATOM 908 O O . ALA A 1 119 ? -16.201 -13.712 -7.703 1.00 97.56 119 ALA A O 1
ATOM 909 N N . PHE A 1 120 ? -17.453 -12.828 -6.064 1.00 97.81 120 PHE A N 1
ATOM 910 C CA . PHE A 1 120 ? -18.324 -12.061 -6.949 1.00 97.81 120 PHE A CA 1
ATOM 911 C C . PHE A 1 120 ? -17.538 -10.998 -7.720 1.00 97.81 120 PHE A C 1
ATOM 913 O O . PHE A 1 120 ? -17.643 -10.924 -8.942 1.00 97.81 120 PHE A O 1
ATOM 920 N N . TRP A 1 121 ? -16.717 -10.210 -7.020 1.00 97.81 121 TRP A N 1
ATOM 921 C CA . TRP A 1 121 ? -15.919 -9.165 -7.654 1.00 97.81 121 TRP A CA 1
ATOM 922 C C . TRP A 1 121 ? -14.848 -9.744 -8.579 1.00 97.81 121 TRP A C 1
ATOM 924 O O . TRP A 1 121 ? -14.703 -9.291 -9.707 1.00 97.81 121 TRP A O 1
ATOM 934 N N . PHE A 1 122 ? -14.160 -10.800 -8.145 1.00 97.25 122 PHE A N 1
ATOM 935 C CA . PHE A 1 122 ? -13.183 -11.517 -8.957 1.00 97.25 122 PHE A CA 1
ATOM 936 C C . PHE A 1 122 ? -13.815 -12.093 -10.226 1.00 97.25 122 PHE A C 1
ATOM 938 O O . PHE A 1 122 ? -13.269 -11.905 -11.305 1.00 97.25 122 PHE A O 1
ATOM 945 N N . ALA A 1 123 ? -14.974 -12.751 -10.123 1.00 98.00 123 ALA A N 1
ATOM 946 C CA . ALA A 1 123 ? -15.671 -13.305 -11.280 1.00 98.00 123 ALA A CA 1
ATOM 947 C C . ALA A 1 123 ? -16.133 -12.210 -12.249 1.00 98.00 123 ALA A C 1
ATOM 949 O O . ALA A 1 123 ? -16.011 -12.381 -13.459 1.00 98.00 123 ALA A O 1
ATOM 950 N N . LEU A 1 124 ? -16.621 -11.080 -11.727 1.00 97.88 124 LEU A N 1
ATOM 951 C CA . LEU A 1 124 ? -16.993 -9.930 -12.545 1.00 97.88 124 LEU A CA 1
ATOM 952 C C . LEU A 1 124 ? -15.774 -9.365 -13.285 1.00 97.88 124 LEU A C 1
ATOM 954 O O . LEU A 1 124 ? -15.819 -9.235 -14.503 1.00 97.88 124 LEU A O 1
ATOM 958 N N . SER A 1 125 ? -14.679 -9.078 -12.576 1.00 97.06 125 SER A N 1
ATOM 959 C CA . SER A 1 125 ? -13.447 -8.558 -13.179 1.00 97.06 125 SER A CA 1
ATOM 960 C C . SER A 1 125 ? -12.844 -9.536 -14.185 1.00 97.06 125 SER A C 1
ATOM 962 O O . SER A 1 125 ? -12.530 -9.138 -15.298 1.00 97.06 125 SER A O 1
ATOM 964 N N . ALA A 1 126 ? -12.743 -10.822 -13.841 1.00 96.50 126 ALA A N 1
ATOM 965 C CA . ALA A 1 126 ? -12.239 -11.848 -14.748 1.00 96.50 126 ALA A CA 1
ATOM 966 C C . ALA A 1 126 ? -13.131 -11.997 -15.987 1.00 96.50 126 ALA A C 1
ATOM 968 O O . ALA A 1 126 ? -12.625 -12.135 -17.094 1.00 96.50 126 ALA A O 1
ATOM 969 N N . GLY A 1 127 ? -14.456 -11.932 -15.824 1.00 97.62 127 GLY A N 1
ATOM 970 C CA . GLY A 1 127 ? -15.396 -11.952 -16.942 1.00 97.62 127 GLY A CA 1
ATOM 971 C C . GLY A 1 127 ? -15.223 -10.748 -17.868 1.00 97.62 127 GLY A C 1
ATOM 972 O O . GLY A 1 127 ? -15.198 -10.921 -19.084 1.00 97.62 127 GLY A O 1
ATOM 973 N N . LEU A 1 128 ? -15.055 -9.547 -17.306 1.00 96.56 128 LEU A N 1
ATOM 974 C CA . LEU A 1 128 ? -14.774 -8.335 -18.080 1.00 96.56 128 LEU A CA 1
ATOM 975 C C . LEU A 1 128 ? -13.447 -8.439 -18.838 1.00 96.56 128 LEU A C 1
ATOM 977 O O . LEU A 1 128 ? -13.412 -8.108 -20.01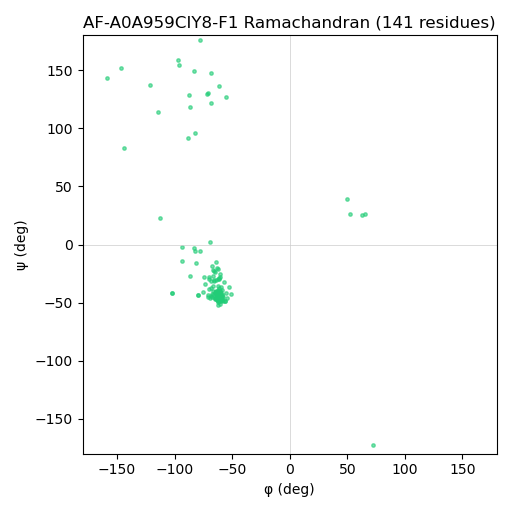9 1.00 96.56 128 LEU A O 1
ATOM 981 N N . GLU A 1 129 ? -12.397 -8.960 -18.203 1.00 94.38 129 GLU A N 1
ATOM 982 C CA . GLU A 1 129 ? -11.104 -9.192 -18.858 1.00 94.38 129 GLU A CA 1
ATOM 983 C C . GLU A 1 129 ? -11.196 -10.225 -19.983 1.00 94.38 129 GLU A C 1
ATOM 985 O O . GLU A 1 129 ? -10.634 -10.025 -21.054 1.00 94.38 129 GLU A O 1
ATOM 990 N N . VAL A 1 130 ? -11.952 -11.310 -19.793 1.00 95.19 130 VAL A N 1
ATOM 991 C CA . VAL A 1 130 ? -12.179 -12.298 -20.859 1.00 95.19 130 VAL A CA 1
ATOM 992 C C . VAL A 1 130 ? -12.919 -11.664 -22.034 1.00 95.19 130 VAL A C 1
ATOM 994 O O . VAL A 1 130 ? -12.541 -11.886 -23.180 1.00 95.19 130 VAL A O 1
ATOM 997 N N . VAL A 1 131 ? -13.957 -10.863 -21.780 1.00 96.56 131 VAL A N 1
ATOM 998 C CA . VAL A 1 131 ? -14.672 -10.151 -22.850 1.00 96.56 131 VAL A CA 1
ATOM 999 C C . VAL A 1 131 ? -13.735 -9.186 -23.575 1.00 96.56 131 VAL A C 1
ATOM 1001 O O . VAL A 1 131 ? -13.718 -9.179 -24.802 1.00 96.56 131 VAL A O 1
ATOM 1004 N N . ALA A 1 132 ? -12.930 -8.415 -22.843 1.00 94.75 132 ALA A N 1
ATOM 1005 C CA . ALA A 1 132 ? -11.956 -7.498 -23.425 1.00 94.75 132 ALA A CA 1
ATOM 1006 C C . ALA A 1 132 ? -10.914 -8.235 -24.287 1.00 94.75 132 ALA A C 1
ATOM 1008 O O . ALA A 1 132 ? -10.665 -7.824 -25.420 1.00 94.75 132 ALA A O 1
ATOM 1009 N N . TYR A 1 133 ? -10.406 -9.377 -23.816 1.00 94.00 133 TYR A N 1
ATOM 1010 C CA . TYR A 1 133 ? -9.515 -10.249 -24.582 1.00 94.00 133 TYR A CA 1
ATOM 1011 C C . TYR A 1 133 ? -10.154 -10.775 -25.868 1.00 94.00 133 TYR A C 1
ATOM 1013 O O . TYR A 1 133 ? -9.507 -10.804 -26.907 1.00 94.00 133 TYR A O 1
ATOM 1021 N N . LEU A 1 134 ? -11.424 -11.184 -25.827 1.00 95.25 134 LEU A N 1
ATOM 1022 C CA . LEU A 1 134 ? -12.119 -11.682 -27.017 1.00 95.25 134 LEU A CA 1
ATOM 1023 C C . LEU A 1 134 ? -12.413 -10.576 -28.042 1.00 95.25 134 LEU A C 1
ATOM 1025 O O . LEU A 1 134 ? -12.482 -10.870 -29.235 1.00 95.25 134 LEU A O 1
ATOM 1029 N N . LEU A 1 135 ? -12.607 -9.332 -27.592 1.00 95.88 135 LEU A N 1
ATOM 1030 C CA . LEU A 1 135 ? -12.852 -8.183 -28.467 1.00 95.88 135 LEU A CA 1
ATOM 1031 C C . LEU A 1 135 ? -11.579 -7.702 -29.166 1.00 95.88 135 LEU A C 1
ATOM 1033 O O . LEU A 1 135 ? -11.632 -7.372 -30.349 1.00 95.88 135 LEU A O 1
ATOM 1037 N N . ASP A 1 136 ? -10.455 -7.671 -28.452 1.00 94.00 136 ASP A N 1
ATOM 1038 C CA . ASP A 1 136 ? -9.164 -7.279 -29.015 1.00 94.00 136 ASP A CA 1
ATOM 1039 C C . ASP A 1 136 ? -8.017 -8.107 -28.408 1.00 94.00 136 ASP A C 1
ATOM 1041 O O . ASP A 1 136 ? -7.329 -7.662 -27.480 1.00 94.00 136 ASP A O 1
ATOM 1045 N N . PRO A 1 137 ? -7.777 -9.323 -28.940 1.00 88.94 137 PRO A N 1
ATOM 1046 C CA . PRO A 1 137 ? -6.709 -10.190 -28.449 1.00 88.94 137 PRO A CA 1
ATOM 1047 C C . PRO A 1 137 ? -5.315 -9.576 -28.624 1.00 88.94 137 PRO A C 1
ATOM 1049 O O . PRO A 1 137 ? -4.380 -9.984 -27.936 1.00 88.94 137 PRO A O 1
ATOM 1052 N N . GLY A 1 138 ? -5.161 -8.609 -29.540 1.00 88.50 138 GLY A N 1
ATOM 1053 C CA . GLY A 1 138 ? -3.884 -7.972 -29.859 1.00 88.50 138 GLY A CA 1
ATOM 1054 C C . GLY A 1 138 ? -3.309 -7.137 -28.713 1.00 88.50 138 GLY A C 1
ATOM 1055 O O . GLY A 1 138 ? -2.095 -6.950 -28.657 1.00 88.50 138 GLY A O 1
ATOM 1056 N N . ASN A 1 139 ? -4.148 -6.702 -27.767 1.00 85.75 139 ASN A N 1
ATOM 1057 C CA . ASN A 1 139 ? -3.721 -5.925 -26.598 1.00 85.75 139 ASN A CA 1
ATOM 1058 C C . ASN A 1 139 ? -3.077 -6.769 -25.485 1.00 85.75 139 ASN A C 1
ATOM 1060 O O . ASN A 1 139 ? -2.585 -6.212 -24.504 1.00 85.75 139 ASN A O 1
ATOM 1064 N N . TYR A 1 140 ? -3.066 -8.099 -25.610 1.00 84.88 140 TYR A N 1
ATOM 1065 C CA . TYR A 1 140 ? -2.602 -9.000 -24.559 1.00 84.88 140 TYR A CA 1
ATOM 1066 C C . TYR A 1 140 ? -1.334 -9.741 -24.993 1.00 84.88 140 TYR A C 1
ATOM 1068 O O . TYR A 1 140 ? -1.355 -10.598 -25.875 1.00 84.88 140 TYR A O 1
ATOM 1076 N N . THR A 1 141 ? -0.218 -9.455 -24.322 1.00 80.94 141 THR A N 1
ATOM 1077 C CA . THR A 1 141 ? 1.066 -10.146 -24.515 1.00 80.94 141 THR A CA 1
ATOM 1078 C C . THR A 1 141 ? 1.525 -10.775 -23.206 1.00 80.94 141 THR A C 1
ATOM 1080 O O . THR A 1 141 ? 1.454 -10.129 -22.161 1.00 80.94 141 THR A O 1
ATOM 1083 N N . LEU A 1 142 ? 2.033 -12.008 -23.250 1.00 75.00 142 LEU A N 1
ATOM 1084 C CA . LEU A 1 142 ? 2.682 -12.618 -22.088 1.00 75.00 142 LEU A CA 1
ATOM 1085 C C . LEU A 1 142 ? 3.998 -11.876 -21.810 1.00 75.00 142 LEU A C 1
ATOM 1087 O O . LEU A 1 142 ? 4.844 -11.785 -22.700 1.00 75.00 142 LEU A O 1
ATOM 1091 N N . GLN A 1 143 ? 4.129 -11.327 -20.599 1.00 61.84 143 GLN A N 1
ATOM 1092 C CA . GLN A 1 143 ? 5.306 -10.591 -20.122 1.00 61.84 143 GLN A CA 1
ATOM 1093 C C . GLN A 1 143 ? 6.116 -11.402 -19.116 1.00 61.84 143 GLN A C 1
ATOM 1095 O O . GLN A 1 143 ? 5.489 -12.057 -18.249 1.00 61.84 143 GLN A O 1
#

Mean predicted aligned error: 6.03 Å

Foldseek 3Di:
DLPVVLVPPFDDPPVLVVVLVVQLQVQLVVLLVVLVVLQVVLCVVVVHDPVLVVVCVVPVPCVSSPDDPVVNVVSNCSSVVSSVVSNQVSCCPVRVHDPCSPVHSDPDDDVVV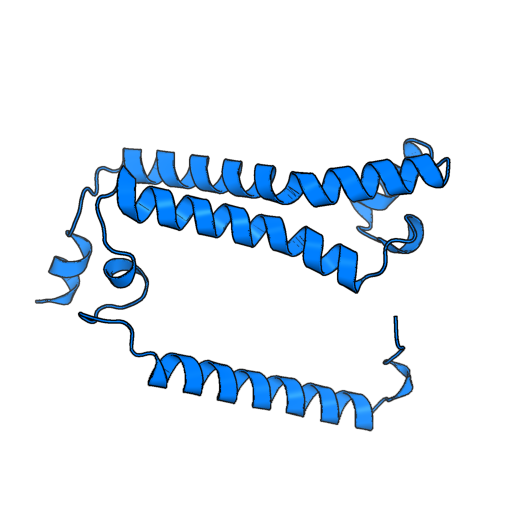VVVVVVVVVCVVVVVVVVVCVVPVPVDDDD

Sequence (143 aa):
MAFFEAARRGDNAFFKYVLTILAVILGAFIGQVPLGIAVSLAAAKRGLGPEALLEFQESMDFSVLGLGSNLALLLMLLSFVAALGVLFLCVLFLHGKRATDILTGRPRLDWRRVAFAFAFWFALSAGLEVVAYLLDPGNYTLQ